Protein AF-I3IHK3-F1 (afdb_monomer_lite)

Radius of gyration: 13.16 Å; chains: 1; bounding box: 26×26×38 Å

Foldseek 3Di:
DVVVVVVVCVVDDAADDDDDPDPVVLVVVVVVVCVVPVPQDDLDPVRHVDAQEDDDDPPDDPVCVSRHDHDPVVVVVVRVD

pLDDT: mean 73.98, std 16.74, range [33.97, 92.69]

Organism: NCBI:txid247490

Sequence (81 aa):
MVNHFEQRLLAAEGKAMFVCMSRRICVALHDEIIKLRPHWYNAEDDKGAIKVIMIGSASDPLDWQGHTSVISREGLKSATG

Secondary structure (DSSP, 8-state):
-HHHHHHHHTTS--------SSHHHHHHHHHHHHHH-GGG--SSTTT-S--------TTS-GGGGGG-----HHHHHHHH-

Structure (mmCIF, N/CA/C/O backbone):
data_AF-I3IHK3-F1
#
_entry.id   AF-I3IHK3-F1
#
loop_
_atom_site.group_PDB
_atom_site.id
_atom_site.type_symbol
_atom_site.label_atom_id
_atom_site.label_alt_id
_atom_site.label_comp_id
_atom_site.label_asym_id
_atom_site.label_entity_id
_atom_site.label_seq_id
_atom_site.pdbx_PDB_ins_code
_atom_site.Cartn_x
_atom_site.Cartn_y
_atom_site.Cartn_z
_atom_site.occupancy
_atom_site.B_iso_or_equiv
_atom_site.auth_seq_id
_atom_site.auth_comp_id
_atom_site.auth_asym_id
_atom_site.auth_atom_id
_atom_site.pdbx_PDB_model_num
ATOM 1 N N . MET A 1 1 ? 0.536 -6.145 8.955 1.00 80.38 1 MET A N 1
ATOM 2 C CA . MET A 1 1 ? 0.655 -4.750 8.467 1.00 80.3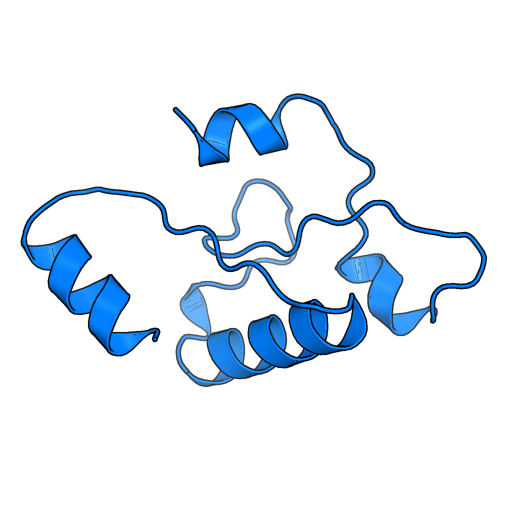8 1 MET A CA 1
ATOM 3 C C . MET A 1 1 ? -0.707 -4.080 8.357 1.00 80.38 1 MET A C 1
ATOM 5 O O . MET A 1 1 ? -0.958 -3.210 9.174 1.00 80.38 1 MET A O 1
ATOM 9 N N . VAL A 1 2 ? -1.606 -4.525 7.466 1.00 84.31 2 VAL A N 1
ATOM 10 C CA . VAL A 1 2 ? -2.970 -3.958 7.323 1.00 84.31 2 VAL A CA 1
ATOM 11 C C . VAL A 1 2 ? -3.735 -3.936 8.652 1.00 84.31 2 VAL A C 1
ATOM 13 O O . VAL A 1 2 ? -4.114 -2.867 9.108 1.00 84.31 2 VAL A O 1
ATOM 16 N N . ASN A 1 3 ? -3.825 -5.072 9.353 1.00 87.88 3 ASN A N 1
ATOM 17 C CA . ASN A 1 3 ? -4.499 -5.135 10.659 1.00 87.88 3 ASN A CA 1
ATOM 18 C C . ASN A 1 3 ? -3.886 -4.184 11.706 1.00 87.88 3 ASN A C 1
ATOM 20 O O . ASN A 1 3 ? -4.595 -3.576 12.492 1.00 87.88 3 ASN A O 1
ATOM 24 N N . HIS A 1 4 ? -2.558 -4.021 11.714 1.00 86.75 4 HIS A N 1
ATOM 25 C CA . HIS A 1 4 ? -1.900 -3.098 12.645 1.00 86.75 4 HIS A CA 1
ATOM 26 C C . HIS A 1 4 ? -2.243 -1.635 12.331 1.00 86.75 4 HIS A C 1
ATOM 28 O O . HIS A 1 4 ? -2.427 -0.838 13.246 1.00 86.75 4 HIS A O 1
ATOM 34 N N . PHE A 1 5 ? -2.351 -1.288 11.046 1.00 85.44 5 PHE A N 1
ATOM 35 C CA . PHE A 1 5 ? -2.783 0.038 10.618 1.00 85.44 5 PHE A CA 1
ATOM 36 C C . PHE A 1 5 ? -4.246 0.306 10.991 1.00 85.44 5 PHE A C 1
ATOM 38 O O . PHE A 1 5 ? -4.533 1.342 11.581 1.00 85.44 5 PHE A O 1
ATOM 45 N N . GLU A 1 6 ? -5.148 -0.647 10.754 1.00 84.56 6 GLU A N 1
ATOM 46 C CA . GLU A 1 6 ? -6.565 -0.515 11.123 1.00 84.56 6 GLU A CA 1
ATOM 47 C C . GLU A 1 6 ? -6.765 -0.340 12.631 1.00 84.56 6 GLU A C 1
ATOM 49 O O . GLU A 1 6 ? -7.529 0.519 13.058 1.00 84.56 6 GLU A O 1
ATOM 54 N N . GLN A 1 7 ? -6.025 -1.089 13.454 1.00 88.06 7 GLN A N 1
ATOM 55 C CA . GLN A 1 7 ? -6.072 -0.923 14.910 1.00 88.06 7 GLN A CA 1
ATOM 56 C C . GLN A 1 7 ? -5.598 0.468 15.354 1.00 88.06 7 GLN A C 1
ATOM 58 O O . GLN A 1 7 ? -6.122 1.018 16.318 1.00 88.06 7 GLN A O 1
ATOM 63 N N . ARG A 1 8 ? -4.632 1.067 14.647 1.00 85.31 8 ARG A N 1
ATOM 64 C CA . ARG A 1 8 ? -4.199 2.448 14.919 1.00 85.31 8 ARG A CA 1
ATOM 65 C C . ARG A 1 8 ? -5.239 3.477 14.476 1.00 85.31 8 ARG A C 1
ATOM 67 O O . ARG A 1 8 ? -5.426 4.455 15.189 1.00 85.31 8 ARG A O 1
ATOM 74 N N . LEU A 1 9 ? -5.934 3.229 13.367 1.00 84.69 9 LEU A N 1
ATOM 75 C CA . LEU A 1 9 ? -7.027 4.072 12.867 1.00 84.69 9 LEU A CA 1
ATOM 76 C C . LEU A 1 9 ? -8.194 4.189 13.859 1.00 84.69 9 LEU A C 1
ATOM 78 O O . LEU A 1 9 ? -8.819 5.239 13.936 1.00 84.69 9 LEU A O 1
ATOM 82 N N . LEU A 1 10 ? -8.452 3.146 14.659 1.00 83.81 10 LEU A N 1
ATOM 83 C CA . LEU A 1 10 ? -9.456 3.194 15.731 1.00 83.81 10 LEU A CA 1
ATOM 84 C C . LEU A 1 10 ? -9.101 4.191 16.846 1.00 83.81 10 LEU A C 1
ATOM 86 O O . LEU A 1 10 ? -9.992 4.672 17.540 1.00 83.81 10 LEU A O 1
ATOM 90 N N . ALA A 1 11 ? -7.810 4.474 17.041 1.00 84.25 11 ALA A N 1
ATOM 91 C CA . ALA A 1 11 ? -7.325 5.373 18.084 1.00 84.25 11 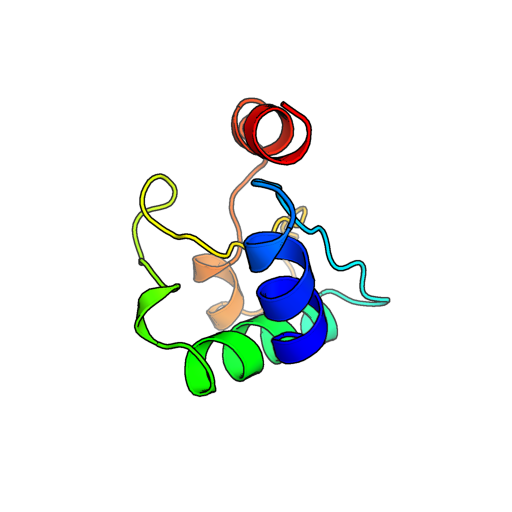ALA A CA 1
ATOM 92 C C . ALA A 1 11 ? -7.069 6.801 17.576 1.00 84.25 11 ALA A C 1
ATOM 94 O O . ALA A 1 11 ? -7.163 7.745 18.358 1.00 84.25 11 ALA A O 1
ATOM 95 N N . ALA A 1 12 ? -6.724 6.965 16.296 1.00 75.94 12 ALA A N 1
ATOM 96 C CA . ALA A 1 12 ? -6.507 8.265 15.672 1.00 75.94 12 ALA A CA 1
ATOM 97 C C . ALA A 1 12 ? -6.646 8.185 14.146 1.00 75.94 12 ALA A C 1
ATOM 99 O O . ALA A 1 12 ? -6.119 7.265 13.515 1.00 75.94 12 ALA A O 1
ATOM 100 N N . GLU A 1 13 ? -7.274 9.198 13.548 1.00 79.81 13 GLU A N 1
ATOM 101 C CA . GLU A 1 13 ? -7.226 9.397 12.100 1.00 79.81 13 GLU A CA 1
ATOM 102 C C . GLU A 1 13 ? -5.780 9.648 11.659 1.00 79.81 13 GLU A C 1
ATOM 104 O O . GLU A 1 13 ? -5.043 10.425 12.270 1.00 79.81 13 GLU A O 1
ATOM 109 N N . GLY A 1 14 ? -5.344 8.964 10.602 1.00 81.00 14 GLY A N 1
ATOM 110 C CA . GLY A 1 14 ? -3.972 9.087 10.138 1.00 81.00 14 GLY A CA 1
ATOM 111 C C . GLY A 1 14 ? -3.693 8.320 8.857 1.00 81.00 14 GLY A C 1
ATOM 112 O O . GLY A 1 14 ? -4.450 7.447 8.436 1.00 81.00 14 GLY A O 1
ATOM 113 N N . LYS A 1 15 ? -2.563 8.660 8.239 1.00 83.06 15 LYS A N 1
ATOM 114 C CA . LYS A 1 15 ? -2.073 8.048 7.003 1.00 83.06 15 LYS A CA 1
ATOM 115 C C . LYS A 1 15 ? -0.872 7.166 7.316 1.00 83.06 15 LYS A C 1
ATOM 117 O O . LYS A 1 15 ? -0.113 7.440 8.246 1.00 83.06 15 LYS A O 1
ATOM 122 N N . ALA A 1 16 ? -0.700 6.101 6.542 1.00 84.38 16 ALA A N 1
ATOM 123 C CA . ALA A 1 16 ? 0.462 5.228 6.632 1.00 84.38 16 ALA A CA 1
ATOM 124 C C . ALA A 1 16 ? 1.235 5.234 5.317 1.00 84.38 16 ALA A C 1
ATOM 126 O O . ALA A 1 16 ? 0.650 5.228 4.236 1.00 84.38 16 ALA A O 1
ATOM 127 N N . MET A 1 17 ? 2.560 5.197 5.430 1.00 87.12 17 MET A N 1
ATOM 128 C CA . MET A 1 17 ? 3.466 5.027 4.303 1.00 87.12 17 MET A CA 1
ATOM 129 C C . MET A 1 17 ? 4.260 3.738 4.499 1.00 87.12 17 MET A C 1
ATOM 131 O O . MET A 1 17 ? 4.895 3.541 5.536 1.00 87.12 17 MET A O 1
ATOM 135 N N . PHE A 1 18 ? 4.226 2.862 3.496 1.00 86.81 18 PHE A N 1
ATOM 136 C CA . PHE A 1 18 ? 5.035 1.648 3.457 1.00 86.81 18 PHE A CA 1
ATOM 137 C C . PHE A 1 18 ? 6.211 1.858 2.507 1.00 86.81 18 PHE A C 1
ATOM 139 O O . PHE A 1 18 ? 6.022 2.250 1.359 1.00 86.81 18 PHE A O 1
ATOM 146 N N . VAL A 1 19 ? 7.426 1.588 2.986 1.00 87.19 19 VAL A N 1
ATOM 147 C CA . VAL A 1 19 ? 8.652 1.684 2.185 1.00 87.19 19 VAL A CA 1
ATOM 148 C C . VAL A 1 19 ? 9.121 0.276 1.843 1.00 87.19 19 VAL A C 1
ATOM 150 O O . VAL A 1 19 ? 9.213 -0.580 2.725 1.00 87.19 19 VAL A O 1
ATOM 153 N N . CYS A 1 20 ? 9.421 0.021 0.570 1.00 85.81 20 CYS A N 1
ATOM 154 C CA . CYS A 1 20 ? 9.939 -1.266 0.113 1.00 85.81 20 CYS A C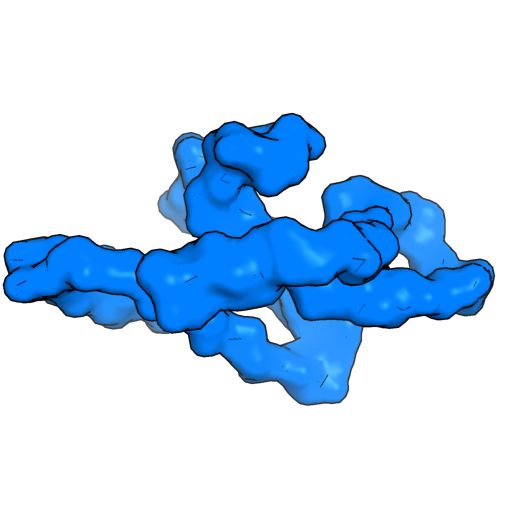A 1
ATOM 155 C C . CYS A 1 20 ? 11.275 -1.105 -0.613 1.00 85.81 20 CYS A C 1
ATOM 157 O O . CYS A 1 20 ? 11.589 -0.055 -1.164 1.00 85.81 20 CYS A O 1
ATOM 159 N N . MET A 1 21 ? 12.051 -2.189 -0.640 1.00 88.31 21 MET A N 1
ATOM 160 C CA . MET A 1 21 ? 13.402 -2.204 -1.208 1.00 88.31 21 MET A CA 1
ATOM 161 C C . MET A 1 21 ? 13.425 -2.117 -2.746 1.00 88.31 21 MET A C 1
ATOM 163 O O . MET A 1 21 ? 14.438 -1.744 -3.325 1.00 88.31 21 MET A O 1
ATOM 167 N N . SER A 1 22 ? 12.329 -2.469 -3.428 1.00 87.56 22 SER A N 1
ATOM 168 C CA . SER A 1 22 ? 12.240 -2.390 -4.891 1.00 87.56 22 SER A CA 1
ATOM 169 C C . SER A 1 22 ? 10.823 -2.085 -5.364 1.00 87.56 22 SER A C 1
ATOM 171 O O . SER A 1 22 ? 9.850 -2.411 -4.682 1.00 87.56 22 SER A O 1
ATOM 173 N N . ARG A 1 23 ? 10.710 -1.539 -6.580 1.00 84.31 23 ARG A N 1
ATOM 174 C CA . ARG A 1 23 ? 9.428 -1.235 -7.238 1.00 84.31 23 ARG A CA 1
ATOM 175 C C . ARG A 1 23 ? 8.525 -2.459 -7.371 1.00 84.31 23 ARG A C 1
ATOM 177 O O . ARG A 1 23 ? 7.352 -2.386 -7.029 1.00 84.31 23 ARG A O 1
ATOM 184 N N . ARG A 1 24 ? 9.094 -3.611 -7.748 1.00 86.81 24 ARG A N 1
ATOM 185 C CA . ARG A 1 24 ? 8.352 -4.878 -7.837 1.00 86.81 24 ARG A CA 1
ATOM 186 C C . ARG A 1 24 ? 7.713 -5.263 -6.504 1.00 86.81 24 ARG A C 1
ATOM 188 O O . ARG A 1 24 ? 6.585 -5.735 -6.486 1.00 86.81 24 ARG A O 1
ATOM 195 N N . ILE A 1 25 ? 8.431 -5.059 -5.396 1.00 90.50 25 ILE A N 1
ATOM 196 C CA . ILE A 1 25 ? 7.895 -5.338 -4.058 1.00 90.50 25 ILE A CA 1
ATOM 197 C C . ILE A 1 25 ? 6.787 -4.336 -3.712 1.00 90.50 25 ILE A C 1
ATOM 199 O O . ILE A 1 25 ? 5.778 -4.758 -3.162 1.00 90.50 25 ILE A O 1
ATOM 203 N N . CYS A 1 26 ? 6.927 -3.052 -4.067 1.00 88.38 26 CYS A N 1
ATOM 204 C CA . CYS A 1 26 ? 5.861 -2.063 -3.862 1.00 88.38 26 CYS A CA 1
ATOM 205 C C . CYS A 1 26 ? 4.562 -2.454 -4.585 1.00 88.38 26 CYS A C 1
ATOM 207 O O . CYS A 1 26 ? 3.497 -2.403 -3.978 1.00 88.38 26 CYS A O 1
ATOM 209 N N . VAL A 1 27 ? 4.653 -2.855 -5.859 1.00 86.50 27 VAL A N 1
ATOM 210 C CA . VAL A 1 27 ? 3.490 -3.267 -6.668 1.00 86.50 27 VAL A CA 1
ATOM 211 C C . VAL A 1 27 ? 2.867 -4.544 -6.104 1.00 86.50 27 VAL A C 1
ATOM 213 O O . VAL A 1 27 ? 1.677 -4.566 -5.813 1.00 86.50 27 VAL A O 1
ATOM 216 N N . ALA A 1 28 ? 3.677 -5.571 -5.826 1.00 90.31 28 ALA A N 1
ATOM 217 C CA . ALA A 1 28 ? 3.176 -6.811 -5.236 1.00 90.31 28 ALA A CA 1
ATOM 218 C C . ALA A 1 28 ? 2.499 -6.575 -3.874 1.00 90.31 28 ALA A C 1
ATOM 220 O O . ALA A 1 28 ? 1.441 -7.131 -3.600 1.00 90.31 28 ALA A O 1
ATOM 221 N N . LEU A 1 29 ? 3.081 -5.721 -3.024 1.00 90.38 29 LEU A N 1
ATOM 222 C CA . LEU A 1 29 ? 2.487 -5.360 -1.737 1.00 90.38 29 LEU A CA 1
ATOM 223 C C . LEU A 1 29 ? 1.146 -4.642 -1.919 1.00 90.38 29 LEU A C 1
ATOM 225 O O . LEU A 1 29 ? 0.200 -4.931 -1.192 1.00 90.38 29 LEU A O 1
ATOM 229 N N . HIS A 1 30 ? 1.060 -3.717 -2.872 1.00 89.56 30 HIS A N 1
ATOM 230 C CA . HIS A 1 30 ? -0.180 -3.024 -3.196 1.00 89.56 30 HIS A CA 1
ATOM 231 C C . HIS A 1 30 ? -1.280 -4.002 -3.619 1.00 89.56 30 HIS A C 1
ATOM 233 O O . HIS A 1 30 ? -2.373 -3.959 -3.057 1.00 89.56 30 HIS A O 1
ATOM 239 N N . ASP A 1 31 ? -0.978 -4.933 -4.522 1.00 89.12 31 ASP A N 1
ATOM 240 C CA . ASP A 1 31 ? -1.956 -5.907 -5.011 1.00 89.12 31 ASP A CA 1
ATOM 241 C C . ASP A 1 31 ? -2.438 -6.845 -3.897 1.00 89.12 31 ASP A C 1
ATOM 243 O O . ASP A 1 31 ? -3.630 -7.143 -3.801 1.00 89.12 31 ASP A O 1
ATOM 247 N N . GLU A 1 32 ? -1.542 -7.265 -2.999 1.00 92.69 32 GLU A N 1
ATOM 248 C CA . GLU A 1 32 ? -1.920 -8.044 -1.815 1.00 92.69 32 GLU A CA 1
ATOM 249 C C . GLU A 1 32 ? -2.798 -7.243 -0.841 1.00 92.69 32 GLU A C 1
ATOM 251 O O . GLU A 1 32 ? -3.749 -7.787 -0.276 1.00 92.69 32 GLU A O 1
ATOM 256 N N . ILE A 1 33 ? -2.549 -5.940 -0.661 1.00 90.81 33 ILE A N 1
ATOM 257 C CA . ILE A 1 33 ? -3.415 -5.092 0.174 1.00 90.81 33 ILE A CA 1
ATOM 258 C C . ILE A 1 33 ? -4.805 -4.950 -0.456 1.00 90.81 33 ILE A C 1
ATOM 260 O O . ILE A 1 33 ? -5.800 -5.053 0.264 1.00 90.81 33 ILE A O 1
ATOM 264 N N . ILE A 1 34 ? -4.899 -4.792 -1.779 1.00 89.88 34 ILE A N 1
ATOM 265 C CA . ILE A 1 34 ? -6.188 -4.734 -2.486 1.00 89.88 34 ILE A CA 1
ATOM 266 C C . ILE A 1 34 ? -6.970 -6.033 -2.309 1.00 89.88 34 ILE A C 1
ATOM 268 O O . ILE A 1 34 ? -8.167 -5.984 -2.040 1.00 89.88 34 ILE A O 1
ATOM 272 N N . LYS A 1 35 ? -6.317 -7.198 -2.385 1.00 90.50 35 LYS A N 1
ATOM 273 C CA . LYS A 1 35 ? -6.987 -8.487 -2.133 1.00 90.50 35 LYS A CA 1
ATOM 274 C C . LYS A 1 35 ? -7.594 -8.557 -0.730 1.00 90.50 35 LYS A C 1
ATOM 276 O O . LYS A 1 35 ? -8.682 -9.101 -0.560 1.00 90.50 35 LYS A O 1
ATOM 281 N N . LEU A 1 36 ? -6.918 -7.992 0.272 1.00 91.62 36 LEU A N 1
ATOM 282 C CA . LEU A 1 36 ? -7.410 -7.945 1.655 1.00 91.62 36 LEU A CA 1
ATOM 283 C C . LEU A 1 36 ? -8.497 -6.880 1.872 1.00 91.62 36 LEU A C 1
ATOM 285 O O . LEU A 1 36 ? -9.375 -7.055 2.725 1.00 91.62 36 LEU A O 1
ATOM 289 N N . ARG A 1 37 ? -8.427 -5.761 1.144 1.00 87.88 37 ARG A N 1
ATOM 290 C CA . ARG A 1 37 ? -9.338 -4.611 1.247 1.00 87.88 37 ARG A CA 1
ATOM 291 C C . ARG A 1 37 ? -9.678 -4.062 -0.145 1.00 87.88 37 ARG A C 1
ATOM 293 O O . ARG A 1 37 ? -9.184 -3.000 -0.523 1.00 87.88 37 ARG A O 1
ATOM 300 N N . PRO A 1 38 ? -10.582 -4.723 -0.891 1.00 89.00 38 PRO A N 1
ATOM 301 C CA . PRO A 1 38 ? -10.880 -4.329 -2.271 1.00 89.00 38 PRO A CA 1
ATOM 302 C C . PRO A 1 38 ? -11.437 -2.906 -2.398 1.00 89.00 38 PRO A C 1
ATOM 304 O O . PRO A 1 38 ? -11.195 -2.229 -3.388 1.00 89.00 38 PRO A O 1
ATOM 307 N N . HIS A 1 39 ? -12.141 -2.428 -1.369 1.00 87.81 39 HIS A N 1
ATOM 308 C CA . HIS A 1 39 ? -12.743 -1.095 -1.328 1.00 87.81 39 HIS A CA 1
ATOM 309 C C . HIS A 1 39 ? -11.733 0.054 -1.165 1.00 87.81 39 HIS A C 1
ATOM 311 O O . HIS A 1 39 ? -12.123 1.211 -1.272 1.00 87.81 39 HIS A O 1
ATOM 317 N N . TRP A 1 40 ? -10.455 -0.231 -0.885 1.00 87.31 40 TRP A N 1
ATOM 318 C CA . TRP A 1 40 ? -9.413 0.804 -0.819 1.00 87.31 40 TRP A CA 1
ATOM 319 C C . TRP A 1 40 ? -8.878 1.192 -2.197 1.00 87.31 40 TRP A C 1
ATOM 321 O O . TRP A 1 40 ? -8.258 2.247 -2.337 1.00 87.31 40 TRP A O 1
ATOM 331 N N . TYR A 1 41 ? -9.109 0.353 -3.208 1.00 86.44 41 TYR A N 1
ATOM 332 C CA . TYR A 1 41 ? -8.658 0.603 -4.566 1.00 86.44 41 TYR A CA 1
ATOM 333 C C . TYR A 1 41 ? -9.633 1.495 -5.331 1.00 86.44 41 TYR A C 1
ATOM 335 O O . TYR A 1 41 ? -10.843 1.273 -5.327 1.00 86.44 41 TYR A O 1
ATOM 343 N N . ASN A 1 42 ? -9.079 2.462 -6.056 1.00 82.38 42 ASN A N 1
ATOM 344 C CA . ASN A 1 42 ? -9.770 3.175 -7.116 1.00 82.38 42 ASN A CA 1
ATOM 345 C C . ASN A 1 42 ? -8.785 3.384 -8.272 1.00 82.38 42 ASN A C 1
ATOM 347 O O . ASN A 1 42 ? -7.594 3.589 -8.038 1.00 82.38 42 ASN A O 1
ATOM 351 N N . ALA A 1 43 ? -9.280 3.305 -9.506 1.00 76.00 43 ALA A N 1
ATOM 352 C CA . ALA A 1 43 ? -8.474 3.572 -10.692 1.00 76.00 43 ALA A CA 1
ATOM 353 C C . ALA A 1 43 ? -8.159 5.070 -10.855 1.00 76.00 43 ALA A C 1
ATOM 355 O O . ALA A 1 43 ? -7.160 5.418 -11.477 1.00 76.00 43 ALA A O 1
ATOM 356 N N . GLU A 1 44 ? -9.004 5.946 -10.306 1.00 72.56 44 GLU A N 1
ATOM 357 C CA . GLU A 1 44 ? -8.788 7.390 -10.301 1.00 72.56 44 GLU A CA 1
ATOM 358 C C . GLU A 1 44 ? -7.820 7.791 -9.174 1.00 72.56 44 GLU A C 1
ATOM 360 O O . GLU A 1 44 ? -7.995 7.410 -8.011 1.00 72.56 44 GLU A O 1
ATOM 365 N N . ASP A 1 45 ? -6.798 8.578 -9.526 1.00 66.38 45 ASP A N 1
ATOM 366 C CA . ASP A 1 45 ? -5.679 8.951 -8.647 1.00 66.38 45 ASP A CA 1
ATOM 367 C C . ASP A 1 45 ? -6.098 9.726 -7.386 1.00 66.38 45 ASP A C 1
ATOM 369 O O . ASP A 1 45 ? -5.385 9.705 -6.383 1.00 66.38 45 ASP A O 1
ATOM 373 N N . ASP A 1 46 ? -7.244 10.401 -7.420 1.00 71.25 46 ASP A N 1
ATOM 374 C CA . ASP A 1 46 ? -7.788 11.240 -6.350 1.00 71.25 46 ASP A CA 1
ATOM 375 C C . ASP A 1 46 ? -8.812 10.522 -5.455 1.00 71.25 46 ASP A C 1
ATOM 377 O O . ASP A 1 46 ? -9.186 11.049 -4.407 1.00 71.25 46 ASP A O 1
ATOM 381 N N . LYS A 1 47 ? -9.254 9.315 -5.834 1.00 72.81 47 LYS A N 1
ATOM 382 C CA . LYS A 1 47 ? -10.332 8.584 -5.141 1.00 72.81 47 LYS A CA 1
ATOM 383 C C . LYS A 1 47 ? -9.876 7.311 -4.427 1.00 72.81 47 LYS A C 1
ATOM 385 O O . LYS A 1 47 ? -10.674 6.698 -3.717 1.00 72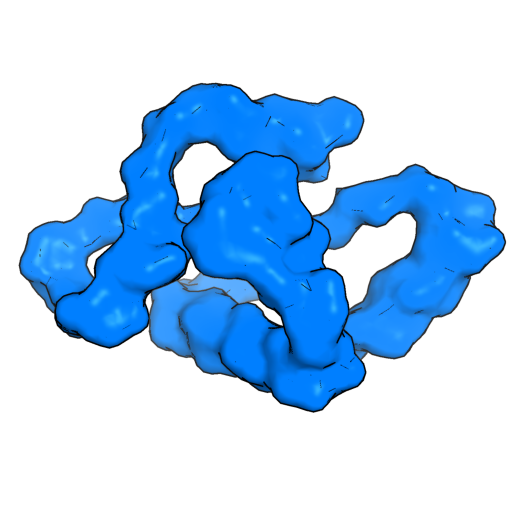.81 47 LYS A O 1
ATOM 390 N N . GLY A 1 48 ? -8.631 6.881 -4.624 1.00 76.88 48 GLY A N 1
ATOM 391 C CA . GLY A 1 48 ? -8.071 5.691 -3.978 1.00 76.88 48 GLY A CA 1
ATOM 392 C C . GLY A 1 48 ? -7.617 5.961 -2.541 1.00 76.88 48 GLY A C 1
ATOM 393 O O . GLY A 1 48 ? -6.983 6.975 -2.264 1.00 76.88 48 GLY A O 1
ATOM 394 N N . ALA A 1 49 ? -7.885 5.027 -1.623 1.00 83.62 49 ALA A N 1
ATOM 395 C CA . ALA A 1 49 ? -7.361 5.083 -0.252 1.00 83.62 49 ALA A CA 1
ATOM 396 C C . ALA A 1 49 ? -5.923 4.536 -0.145 1.00 83.62 49 ALA A C 1
ATOM 398 O O . ALA A 1 49 ? -5.231 4.785 0.842 1.00 83.62 49 ALA A O 1
ATOM 399 N N . ILE A 1 50 ? -5.463 3.794 -1.159 1.00 84.94 50 ILE A N 1
ATOM 400 C CA . ILE A 1 50 ? -4.091 3.295 -1.282 1.00 84.94 50 ILE A CA 1
ATOM 401 C C . ILE A 1 50 ? -3.504 3.669 -2.643 1.00 84.94 50 ILE A C 1
ATOM 403 O O . ILE A 1 50 ? -4.180 3.589 -3.666 1.00 84.94 50 ILE A O 1
ATOM 407 N N . LYS A 1 51 ? -2.222 4.049 -2.658 1.00 83.94 51 LYS A N 1
ATOM 408 C CA . LYS A 1 51 ? 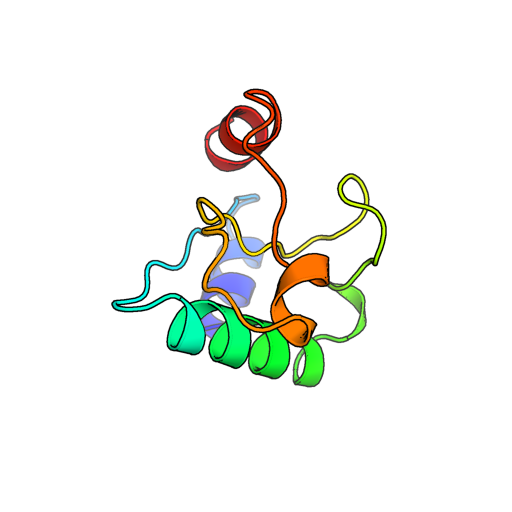-1.487 4.374 -3.882 1.00 83.94 51 LYS A CA 1
ATOM 409 C C . LYS A 1 51 ? -0.024 3.951 -3.772 1.00 83.94 51 LYS A C 1
ATOM 411 O O . LYS A 1 51 ? 0.594 4.094 -2.718 1.00 83.94 51 LYS A O 1
ATOM 416 N N . VAL A 1 52 ? 0.539 3.460 -4.876 1.00 84.44 52 VAL A N 1
ATOM 417 C CA . VAL A 1 52 ? 1.991 3.291 -5.037 1.00 84.44 52 VAL A CA 1
ATOM 418 C C . VAL A 1 52 ? 2.546 4.555 -5.674 1.00 84.44 52 VAL A C 1
ATOM 420 O O . VAL A 1 52 ? 2.112 4.945 -6.754 1.00 84.44 52 VAL A O 1
ATOM 423 N N . ILE A 1 53 ? 3.509 5.186 -5.006 1.00 78.00 53 ILE A N 1
ATOM 424 C CA . ILE A 1 53 ? 4.224 6.351 -5.528 1.00 78.00 53 ILE A CA 1
ATOM 425 C C . ILE A 1 53 ? 5.659 5.929 -5.825 1.00 78.00 53 ILE A C 1
ATOM 427 O O . ILE A 1 53 ? 6.396 5.517 -4.929 1.00 78.00 53 ILE A O 1
ATOM 431 N N . MET A 1 54 ? 6.059 6.025 -7.089 1.00 75.38 54 MET A N 1
ATOM 432 C CA . MET A 1 54 ? 7.421 5.751 -7.538 1.00 75.38 54 MET A CA 1
ATOM 433 C C . MET A 1 54 ? 7.747 6.587 -8.772 1.00 75.38 54 MET A C 1
ATOM 435 O O . MET A 1 54 ? 6.865 6.932 -9.553 1.00 75.38 54 MET A O 1
ATOM 439 N N . ILE A 1 55 ? 9.028 6.899 -8.966 1.00 73.25 55 ILE A N 1
ATOM 440 C CA . ILE A 1 55 ? 9.489 7.510 -10.213 1.00 73.25 55 ILE A CA 1
ATOM 441 C C . ILE A 1 55 ? 9.531 6.406 -11.273 1.00 73.25 55 ILE A C 1
ATOM 443 O O . ILE A 1 55 ? 10.300 5.445 -11.150 1.00 73.25 55 ILE A O 1
ATOM 447 N N . GLY A 1 56 ? 8.678 6.538 -12.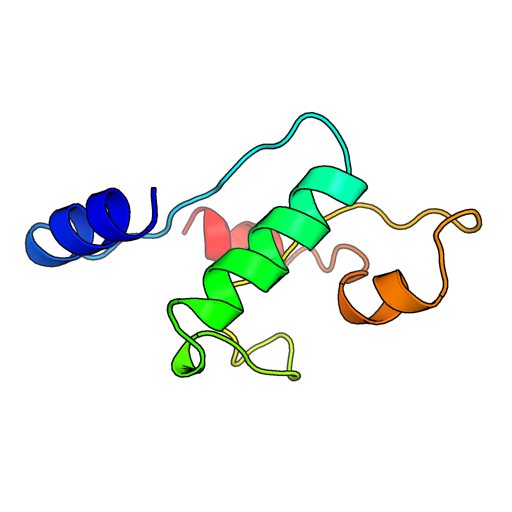287 1.00 64.25 56 GLY A N 1
ATOM 448 C CA . GLY A 1 56 ? 8.684 5.660 -13.452 1.00 64.25 56 GLY A CA 1
ATOM 449 C C . GLY A 1 56 ? 9.990 5.774 -14.234 1.00 64.25 56 GLY A C 1
ATOM 450 O O . GLY A 1 56 ? 10.598 6.842 -14.320 1.00 64.25 56 GLY A O 1
ATOM 451 N N . SER A 1 57 ? 10.420 4.664 -14.813 1.00 64.06 57 SER A N 1
ATOM 452 C CA . SER A 1 57 ? 11.526 4.580 -15.760 1.00 64.06 57 SER A CA 1
ATOM 453 C C . SER A 1 57 ? 10.999 4.016 -17.076 1.00 64.06 57 SER A C 1
ATOM 455 O O . SER A 1 57 ? 10.125 3.156 -17.073 1.00 64.06 57 SER A O 1
ATOM 457 N N . ALA A 1 58 ? 11.558 4.449 -18.209 1.00 60.94 58 ALA A N 1
ATOM 458 C CA . ALA A 1 58 ? 11.194 3.924 -19.530 1.00 60.94 58 ALA A CA 1
ATOM 459 C C . ALA A 1 58 ? 11.413 2.401 -19.667 1.00 60.94 58 ALA A C 1
ATOM 461 O O . ALA A 1 58 ? 10.855 1.778 -20.564 1.00 60.94 58 ALA A O 1
ATOM 462 N N . SER A 1 59 ? 12.212 1.810 -18.773 1.00 65.31 59 SER A N 1
ATOM 463 C CA . SER A 1 59 ? 12.475 0.371 -18.710 1.00 65.31 59 SER A CA 1
ATOM 464 C C . SER A 1 59 ? 11.469 -0.412 -17.855 1.00 65.31 59 SER A C 1
ATOM 466 O O . SER A 1 59 ? 11.664 -1.611 -17.659 1.00 65.31 59 SER A O 1
ATOM 468 N N . ASP A 1 60 ? 10.449 0.237 -17.284 1.00 69.06 60 ASP A N 1
ATOM 469 C CA . ASP A 1 60 ? 9.451 -0.457 -16.471 1.00 69.06 60 ASP A CA 1
ATOM 470 C C . ASP A 1 60 ? 8.464 -1.269 -17.320 1.00 69.06 60 ASP A C 1
ATOM 472 O O . ASP A 1 60 ? 8.069 -0.827 -18.403 1.00 69.06 60 ASP A O 1
ATOM 476 N N . PRO A 1 61 ? 8.037 -2.446 -16.828 1.00 67.69 61 PRO A N 1
ATOM 477 C CA . PRO A 1 61 ? 7.001 -3.241 -17.474 1.00 67.69 61 PRO A CA 1
ATOM 478 C C . PRO A 1 61 ? 5.701 -2.446 -17.708 1.00 67.69 61 PRO A C 1
ATOM 480 O O . PRO A 1 61 ? 5.304 -1.618 -16.886 1.00 67.69 61 PRO A O 1
ATOM 483 N N . LEU A 1 62 ? 5.020 -2.698 -18.833 1.00 63.03 62 LEU A N 1
ATOM 484 C CA . LEU A 1 62 ? 3.776 -2.005 -19.214 1.00 63.03 62 LEU A CA 1
ATOM 485 C C . LEU A 1 62 ? 2.659 -2.158 -18.169 1.00 63.03 62 LEU A C 1
ATOM 487 O O . LEU A 1 62 ? 1.883 -1.229 -17.956 1.00 63.03 62 LEU A O 1
ATOM 491 N N . ASP A 1 63 ? 2.612 -3.294 -17.479 1.00 62.53 63 ASP A N 1
ATOM 492 C CA . ASP A 1 63 ? 1.699 -3.590 -16.372 1.00 62.53 63 ASP A CA 1
ATOM 493 C C . ASP A 1 63 ? 1.896 -2.666 -15.162 1.00 62.53 63 ASP A C 1
ATOM 495 O O . ASP A 1 63 ? 0.990 -2.517 -14.347 1.00 62.53 63 ASP A O 1
ATOM 499 N N . TRP A 1 64 ? 3.034 -1.972 -15.056 1.00 63.09 64 TRP A N 1
ATOM 500 C CA . TRP A 1 64 ? 3.279 -1.011 -13.978 1.00 63.09 64 TRP A CA 1
ATOM 501 C C . TRP A 1 64 ? 2.814 0.401 -14.323 1.00 63.09 64 TRP A C 1
ATOM 503 O O . TRP A 1 64 ? 2.762 1.254 -13.435 1.00 63.09 64 TRP A O 1
ATOM 513 N N . GLN A 1 65 ? 2.426 0.670 -15.574 1.00 56.91 65 GLN A N 1
ATOM 514 C CA . GLN A 1 65 ? 2.001 2.008 -15.996 1.00 56.91 65 GLN A CA 1
ATOM 515 C C . GLN A 1 65 ? 0.753 2.491 -15.236 1.00 56.91 65 GLN A C 1
ATOM 517 O O . GLN A 1 65 ? 0.670 3.674 -14.924 1.00 56.91 65 GLN A O 1
ATOM 522 N N . GLY A 1 66 ? -0.139 1.587 -14.803 1.00 56.91 66 GLY A N 1
ATOM 523 C CA . GLY A 1 66 ? -1.268 1.915 -13.910 1.00 56.91 66 GLY A CA 1
ATOM 524 C C . GLY A 1 66 ? -0.864 2.302 -12.475 1.00 56.91 66 GLY A C 1
ATOM 525 O O . GLY A 1 66 ? -1.629 2.943 -11.756 1.00 56.91 66 GLY A O 1
ATOM 526 N N . HIS A 1 67 ? 0.361 1.967 -12.062 1.00 54.62 67 HIS A N 1
ATOM 527 C CA . HIS A 1 67 ? 0.970 2.371 -10.789 1.00 54.62 67 HIS A CA 1
ATOM 528 C C . HIS A 1 67 ? 1.971 3.527 -10.958 1.00 54.62 67 HIS A C 1
ATOM 530 O O . HIS A 1 67 ? 2.594 3.954 -9.986 1.00 54.62 67 HIS A O 1
ATOM 536 N N . THR A 1 68 ? 2.155 4.029 -12.183 1.00 51.00 68 THR A N 1
ATOM 537 C CA . THR A 1 68 ? 3.159 5.044 -12.513 1.00 51.00 68 THR A CA 1
ATOM 538 C C . THR A 1 68 ? 2.513 6.423 -12.546 1.00 51.00 68 THR A C 1
ATOM 540 O O . THR A 1 68 ? 2.285 6.997 -13.606 1.00 51.00 68 THR A O 1
ATOM 543 N N . SER A 1 69 ? 2.221 6.993 -11.379 1.00 51.38 69 SER A N 1
ATOM 544 C CA . SER A 1 69 ? 1.933 8.427 -11.319 1.00 51.38 69 SER A CA 1
ATOM 545 C C . SER A 1 69 ? 3.271 9.175 -11.366 1.00 51.38 69 SER A C 1
ATOM 547 O O . SER A 1 69 ? 4.065 9.109 -10.425 1.00 51.38 69 SER A O 1
ATOM 549 N N . VAL A 1 70 ? 3.546 9.873 -12.478 1.00 40.72 70 VAL A N 1
ATOM 550 C CA . VAL A 1 70 ? 4.573 10.929 -12.522 1.00 40.72 70 VAL A CA 1
ATOM 551 C C . VAL A 1 70 ? 4.273 11.866 -11.361 1.00 40.72 70 VAL A C 1
ATOM 553 O O . VAL A 1 70 ? 3.120 12.247 -11.179 1.00 40.72 70 VAL A O 1
ATOM 556 N N . ILE A 1 71 ? 5.283 12.196 -10.555 1.00 44.25 71 ILE A N 1
ATOM 557 C CA . ILE A 1 71 ? 5.139 13.071 -9.389 1.00 44.25 71 ILE A CA 1
ATOM 558 C C . ILE A 1 71 ? 4.491 14.391 -9.835 1.00 44.25 71 ILE A C 1
ATOM 560 O O . ILE A 1 71 ? 5.173 15.321 -10.259 1.00 44.25 71 ILE A O 1
ATOM 564 N N . SER A 1 72 ? 3.170 14.495 -9.698 1.00 40.31 72 SER A N 1
ATOM 565 C CA . SER A 1 72 ? 2.549 15.768 -9.400 1.00 40.31 72 SER A CA 1
ATOM 566 C C . SER A 1 72 ? 2.889 16.049 -7.943 1.00 40.31 72 SER A C 1
ATOM 568 O O . SER A 1 72 ? 2.644 15.229 -7.052 1.00 40.31 72 SER A O 1
ATOM 570 N N . ARG A 1 73 ? 3.508 17.203 -7.699 1.00 40.75 73 ARG A N 1
ATOM 571 C CA . ARG A 1 73 ? 3.886 17.684 -6.365 1.00 40.75 73 ARG A CA 1
ATOM 572 C C . ARG A 1 73 ? 2.713 17.691 -5.368 1.00 40.75 73 ARG A C 1
ATOM 574 O O . ARG A 1 73 ? 2.973 17.770 -4.169 1.00 40.75 73 ARG A O 1
ATOM 581 N N . GLU A 1 74 ? 1.461 17.590 -5.818 1.00 45.75 74 GLU A N 1
ATOM 582 C CA . GLU A 1 74 ? 0.274 17.448 -4.966 1.00 45.75 74 GLU A CA 1
ATOM 583 C C . GLU A 1 74 ? 0.198 16.115 -4.192 1.00 45.75 74 GLU A C 1
ATOM 585 O O . GLU A 1 74 ? -0.177 16.130 -3.020 1.00 45.75 74 GLU A O 1
ATOM 590 N N . GLY A 1 75 ? 0.580 14.974 -4.781 1.00 44.84 75 GLY A N 1
ATOM 591 C CA . GLY A 1 75 ? 0.366 13.650 -4.161 1.00 44.84 75 GLY A CA 1
ATOM 592 C C . GLY A 1 75 ? 1.215 13.393 -2.909 1.00 44.84 75 GLY A C 1
ATOM 593 O O . GLY A 1 75 ? 0.822 12.648 -2.017 1.00 44.84 75 GLY A O 1
ATOM 594 N N . LEU A 1 76 ? 2.370 14.056 -2.800 1.00 43.75 76 LEU A N 1
ATOM 595 C CA . LEU A 1 76 ? 3.218 13.981 -1.607 1.00 43.75 76 LEU A CA 1
ATOM 596 C C . LEU A 1 76 ? 2.662 14.838 -0.457 1.00 43.75 76 LEU A C 1
ATOM 598 O O . LEU A 1 76 ? 2.808 14.468 0.704 1.00 43.75 76 LEU A O 1
ATOM 602 N N . LYS A 1 77 ? 1.978 15.949 -0.769 1.00 42.03 77 LYS A N 1
ATOM 603 C CA . LYS A 1 77 ? 1.369 16.822 0.246 1.00 42.03 77 LYS A CA 1
ATOM 604 C C . LYS A 1 77 ? 0.209 16.136 0.961 1.00 42.03 77 LYS A C 1
ATOM 606 O O . LYS A 1 77 ? 0.012 16.380 2.145 1.00 42.03 77 LYS A O 1
ATOM 611 N N . SER A 1 78 ? -0.519 15.252 0.276 1.00 46.50 78 SER A N 1
ATOM 612 C CA . SER A 1 78 ? -1.579 14.470 0.909 1.00 46.50 78 SER A CA 1
ATOM 613 C C . SER A 1 78 ? -1.041 13.324 1.765 1.00 46.50 78 SER A C 1
ATOM 615 O O . SER A 1 78 ? -1.766 12.884 2.637 1.00 46.50 78 SER A O 1
ATOM 617 N N . ALA A 1 79 ? 0.200 12.855 1.608 1.00 44.06 79 ALA A N 1
ATOM 618 C CA . ALA A 1 79 ? 0.757 11.793 2.457 1.00 44.06 79 ALA A CA 1
ATOM 619 C C . ALA A 1 79 ? 1.333 12.311 3.791 1.00 44.06 79 ALA A C 1
ATOM 621 O O . ALA A 1 79 ? 1.458 11.542 4.743 1.00 44.06 79 ALA A O 1
ATOM 622 N N . THR A 1 80 ? 1.674 13.601 3.866 1.00 40.22 80 THR A N 1
ATOM 623 C CA . THR A 1 80 ? 2.322 14.231 5.033 1.00 40.22 80 THR A CA 1
ATOM 624 C C . THR A 1 80 ? 1.521 15.377 5.661 1.00 40.22 80 THR A C 1
ATOM 626 O O . THR A 1 80 ? 2.047 16.052 6.543 1.00 40.22 80 THR A O 1
ATOM 629 N N . GLY A 1 81 ? 0.295 15.625 5.192 1.00 33.97 81 GLY A N 1
ATOM 630 C CA . GLY A 1 81 ? -0.609 16.671 5.684 1.00 33.97 81 GLY A CA 1
ATOM 631 C C . GLY A 1 81 ? -1.860 16.109 6.332 1.00 33.97 81 GLY A C 1
ATOM 632 O O . GLY A 1 81 ? -2.425 15.141 5.764 1.00 33.97 81 GLY A O 1
#